Protein AF-A0A932XVC8-F1 (afdb_monomer_lite)

Radius of gyration: 26.96 Å; chains: 1; bounding box: 34×64×75 Å

pLDDT: mean 79.26, std 13.74, range [42.12, 92.44]

Structure (mmCIF, N/CA/C/O backbone):
data_AF-A0A932XVC8-F1
#
_entry.id   AF-A0A932XVC8-F1
#
loop_
_atom_site.group_PDB
_atom_site.id
_atom_site.type_symbol
_atom_site.label_atom_id
_atom_site.label_alt_id
_atom_site.label_comp_id
_atom_site.label_asym_id
_atom_site.label_entity_id
_atom_site.label_seq_id
_atom_site.pdbx_PDB_ins_code
_atom_site.Cartn_x
_atom_site.Cartn_y
_atom_site.Cartn_z
_atom_site.occupancy
_atom_site.B_iso_or_equiv
_atom_site.auth_seq_id
_atom_site.auth_comp_id
_atom_site.auth_asym_id
_atom_site.auth_atom_id
_atom_site.pdbx_PDB_model_num
ATOM 1 N N . MET A 1 1 ? 0.826 -47.688 59.067 1.00 57.25 1 MET A N 1
ATOM 2 C CA . MET A 1 1 ? -0.459 -47.364 58.384 1.00 57.25 1 MET A CA 1
ATOM 3 C C . MET A 1 1 ? -0.531 -45.930 57.841 1.00 57.25 1 MET A C 1
ATOM 5 O O . MET A 1 1 ? -1.441 -45.634 57.076 1.00 57.25 1 MET A O 1
ATOM 9 N N . THR A 1 2 ? 0.406 -45.047 58.190 1.00 61.84 2 THR A N 1
ATOM 10 C CA . THR A 1 2 ? 0.432 -43.623 57.806 1.00 61.84 2 THR A CA 1
ATOM 11 C C . THR A 1 2 ? 0.976 -43.365 56.395 1.00 61.84 2 THR A C 1
ATOM 13 O O . THR A 1 2 ? 0.435 -42.519 55.691 1.00 61.84 2 THR A O 1
ATOM 16 N N . GLU A 1 3 ? 1.950 -44.147 55.920 1.00 67.88 3 GLU A N 1
ATOM 17 C CA . GLU 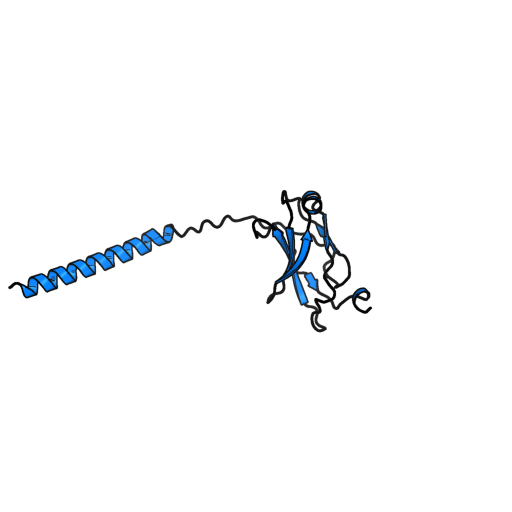A 1 3 ? 2.568 -43.940 54.595 1.00 67.88 3 GLU A CA 1
ATOM 18 C C . GLU A 1 3 ? 1.613 -44.196 53.422 1.00 67.88 3 GLU A C 1
ATOM 20 O O . GLU A 1 3 ? 1.541 -43.400 52.490 1.00 67.88 3 GLU A O 1
ATOM 25 N N . ARG A 1 4 ? 0.794 -45.255 53.494 1.00 71.19 4 ARG A N 1
ATOM 26 C CA . ARG A 1 4 ? -0.193 -45.554 52.439 1.00 71.19 4 ARG A CA 1
ATOM 27 C C . ARG A 1 4 ? -1.244 -44.453 52.295 1.00 71.19 4 ARG A C 1
ATOM 29 O O . ARG A 1 4 ? -1.727 -44.227 51.195 1.00 71.19 4 ARG A O 1
ATOM 36 N N . ARG A 1 5 ? -1.579 -43.753 53.385 1.00 72.62 5 ARG A N 1
ATOM 37 C CA . ARG A 1 5 ? -2.524 -42.627 53.360 1.00 72.62 5 ARG A CA 1
ATOM 38 C C . ARG A 1 5 ? -1.893 -41.382 52.739 1.00 72.62 5 ARG A C 1
ATOM 40 O O . ARG A 1 5 ? -2.556 -40.716 51.956 1.00 72.62 5 ARG A O 1
ATOM 47 N N . ALA A 1 6 ? -0.618 -41.112 53.019 1.00 71.62 6 ALA A N 1
ATOM 48 C CA . ALA A 1 6 ? 0.102 -39.984 52.425 1.00 71.62 6 ALA A CA 1
ATOM 49 C C . ALA A 1 6 ? 0.249 -40.128 50.900 1.00 71.62 6 ALA A C 1
ATOM 51 O O . ALA A 1 6 ? -0.026 -39.182 50.164 1.00 71.62 6 ALA A O 1
ATOM 52 N N . VAL A 1 7 ? 0.590 -41.329 50.420 1.00 77.50 7 VAL A N 1
ATOM 53 C CA . VAL A 1 7 ? 0.692 -41.613 48.977 1.00 77.50 7 VAL A CA 1
ATOM 54 C C . VAL A 1 7 ? -0.664 -41.466 48.284 1.00 77.50 7 VAL A C 1
ATOM 56 O O . VAL A 1 7 ? -0.750 -40.883 47.206 1.00 77.50 7 VAL A O 1
ATOM 59 N N . LEU A 1 8 ? -1.739 -41.940 48.920 1.00 81.06 8 LEU A N 1
ATOM 60 C CA . LEU A 1 8 ? -3.081 -41.891 48.342 1.00 81.06 8 LEU A CA 1
ATOM 61 C C . LEU A 1 8 ? -3.629 -40.459 48.271 1.00 81.06 8 LEU A C 1
ATOM 63 O O . LEU A 1 8 ? -4.232 -40.089 47.269 1.00 81.06 8 LEU A O 1
ATOM 67 N N . VAL A 1 9 ? -3.363 -39.633 49.289 1.00 80.81 9 VAL A N 1
ATOM 68 C CA . VAL A 1 9 ? -3.732 -38.207 49.293 1.00 80.81 9 VAL A CA 1
ATOM 69 C C . VAL A 1 9 ? -2.921 -37.423 48.256 1.00 80.81 9 VAL A C 1
ATOM 71 O O . VAL A 1 9 ? -3.492 -36.606 47.535 1.00 80.81 9 VAL A O 1
ATOM 74 N N . GLY A 1 10 ? -1.621 -37.708 48.118 1.00 80.38 10 GLY A N 1
ATOM 75 C CA . GLY A 1 10 ? -0.775 -37.090 47.093 1.00 80.38 10 GLY A CA 1
ATOM 76 C C . GLY A 1 10 ? -1.243 -37.409 45.670 1.00 80.38 10 GLY A C 1
ATOM 77 O O . GLY A 1 10 ? -1.364 -36.507 44.842 1.00 80.38 10 GLY A O 1
ATOM 78 N N . ALA A 1 11 ? -1.586 -38.673 45.403 1.00 82.06 11 ALA A N 1
ATOM 79 C CA . ALA A 1 11 ? -2.112 -39.096 44.107 1.00 82.06 11 ALA A CA 1
ATOM 80 C C . ALA A 1 11 ? -3.464 -38.435 43.781 1.00 82.06 11 ALA A C 1
ATOM 82 O O . ALA A 1 11 ? -3.676 -37.993 42.651 1.00 82.06 11 ALA A O 1
ATOM 83 N N . LEU A 1 12 ? -4.355 -38.308 44.771 1.00 85.06 12 LEU A N 1
ATOM 84 C CA . LEU A 1 12 ? -5.657 -37.659 44.589 1.00 85.06 12 LEU A CA 1
ATOM 85 C C . LEU A 1 12 ? -5.522 -36.158 44.305 1.00 85.06 12 LEU A C 1
ATOM 87 O O . LEU A 1 12 ? -6.219 -35.630 43.440 1.00 85.06 12 LEU A O 1
ATOM 91 N N . GLY A 1 13 ? -4.601 -35.479 44.996 1.00 84.44 13 GLY A N 1
ATOM 92 C CA . GLY A 1 13 ? -4.310 -34.065 44.757 1.00 84.44 13 GLY A CA 1
ATOM 93 C C . GLY A 1 13 ? -3.776 -33.816 43.347 1.00 84.44 13 GLY A C 1
ATOM 94 O O . GLY A 1 13 ? -4.226 -32.897 42.666 1.00 84.44 13 GLY A O 1
ATOM 95 N N . LEU A 1 14 ? -2.872 -34.674 42.870 1.00 82.50 14 LEU A N 1
ATOM 96 C CA . LEU A 1 14 ? -2.279 -34.543 41.539 1.00 82.50 14 LEU A CA 1
ATOM 97 C C . LEU A 1 14 ? -3.302 -34.817 40.423 1.00 82.50 14 LEU A C 1
ATOM 99 O O . LEU A 1 14 ? -3.344 -34.089 39.431 1.00 82.50 14 LEU A O 1
ATOM 103 N N . ALA A 1 15 ? -4.187 -35.797 40.626 1.00 84.56 15 ALA A N 1
ATOM 104 C CA . ALA A 1 15 ? -5.306 -36.060 39.724 1.00 84.56 15 ALA A CA 1
ATOM 105 C C . ALA A 1 15 ? -6.285 -34.873 39.660 1.00 84.56 15 ALA A C 1
ATOM 107 O O . ALA A 1 15 ? -6.697 -34.476 38.571 1.00 84.56 15 ALA A O 1
ATOM 108 N N . ALA A 1 16 ? -6.609 -34.256 40.801 1.00 83.12 16 ALA A N 1
ATOM 109 C CA . ALA A 1 16 ? -7.485 -33.085 40.841 1.00 83.12 16 ALA A CA 1
ATOM 110 C C . ALA A 1 16 ? -6.889 -31.885 40.082 1.00 83.12 16 ALA A C 1
ATOM 112 O O . ALA A 1 16 ? -7.603 -31.222 39.330 1.00 83.12 16 ALA A O 1
ATOM 113 N N . VAL A 1 17 ? -5.580 -31.641 40.216 1.00 82.25 17 VAL A N 1
ATOM 114 C CA . VAL A 1 17 ? -4.878 -30.572 39.482 1.00 82.25 17 VAL A CA 1
ATOM 115 C C . VAL A 1 17 ? -4.886 -30.827 37.972 1.00 82.25 17 VAL A C 1
ATOM 117 O O . VAL A 1 17 ? -5.139 -29.897 37.207 1.00 82.25 17 VAL A O 1
ATOM 120 N N . MET A 1 18 ? -4.678 -32.073 37.527 1.00 79.94 18 MET A N 1
ATOM 121 C CA . MET A 1 18 ? -4.771 -32.421 36.102 1.00 79.94 18 MET A CA 1
ATOM 122 C C . MET A 1 18 ? -6.172 -32.176 35.533 1.00 79.94 18 MET A C 1
ATOM 124 O O . MET A 1 18 ? -6.300 -31.576 34.467 1.00 79.94 18 MET A O 1
ATOM 128 N N . VAL A 1 19 ? -7.220 -32.594 36.249 1.00 81.62 19 VAL A N 1
ATOM 129 C CA . VAL A 1 19 ? -8.610 -32.412 35.800 1.00 81.62 19 VAL A CA 1
ATOM 130 C C . VAL A 1 19 ? -8.970 -30.925 35.726 1.00 81.62 19 VAL A C 1
ATOM 132 O O . VAL A 1 19 ? -9.533 -30.483 34.727 1.00 81.62 19 VAL A O 1
ATOM 135 N N . LEU A 1 20 ? -8.584 -30.127 36.726 1.00 75.69 20 LEU A N 1
ATOM 136 C CA . LEU A 1 20 ? -8.788 -28.674 36.716 1.00 75.69 20 LEU A CA 1
ATOM 137 C C . LEU A 1 20 ? -8.040 -27.982 35.567 1.00 75.69 20 LEU A C 1
ATOM 139 O O . LEU A 1 20 ? -8.603 -27.095 34.926 1.00 75.69 20 LEU A O 1
ATOM 143 N N . GLY A 1 21 ? -6.808 -28.404 35.265 1.00 71.38 21 GLY A N 1
ATOM 144 C CA . GLY A 1 21 ? -6.039 -27.881 34.133 1.00 71.38 21 GLY A CA 1
ATOM 145 C C . GLY A 1 21 ? -6.690 -28.183 32.780 1.00 71.38 21 GLY A C 1
ATOM 146 O O . GLY A 1 21 ? -6.742 -27.313 31.912 1.00 71.38 21 GLY A O 1
ATOM 147 N N . MET A 1 22 ? -7.247 -29.385 32.617 1.00 73.81 22 MET A N 1
ATOM 148 C CA . MET A 1 22 ? -7.924 -29.794 31.384 1.00 73.81 22 MET A CA 1
ATOM 149 C C . MET A 1 22 ? -9.237 -29.025 31.175 1.00 73.81 22 MET A C 1
ATOM 151 O O . MET A 1 22 ? -9.479 -28.501 30.090 1.00 73.81 22 MET A O 1
ATOM 155 N N . VAL A 1 23 ? -10.032 -28.850 32.237 1.00 68.88 23 VAL A N 1
ATOM 156 C CA . VAL A 1 23 ? -11.274 -28.056 32.202 1.00 68.88 23 VAL A CA 1
ATOM 157 C C . VAL A 1 23 ? -10.987 -26.572 31.930 1.00 68.88 23 VAL A C 1
ATOM 159 O O . VAL A 1 23 ? -11.696 -25.939 31.149 1.00 68.88 23 VAL A O 1
ATOM 162 N N . ALA A 1 24 ? -9.917 -26.010 32.502 1.00 62.25 24 ALA A N 1
ATOM 163 C CA . ALA A 1 24 ? -9.487 -24.644 32.197 1.00 62.25 24 ALA A CA 1
ATOM 164 C C . ALA A 1 24 ? -9.013 -24.484 30.739 1.00 62.25 24 ALA A C 1
ATOM 166 O O . ALA A 1 24 ? -9.242 -23.433 30.141 1.00 62.25 24 ALA A O 1
ATOM 167 N N . GLY A 1 25 ? -8.404 -25.518 30.150 1.00 59.56 25 GLY A N 1
ATOM 168 C CA . GLY A 1 25 ? -8.011 -25.537 28.738 1.00 59.56 25 GLY A CA 1
ATOM 169 C C . GLY A 1 25 ? -9.206 -25.531 27.781 1.00 59.56 25 GLY A C 1
ATOM 170 O O . GLY A 1 25 ? -9.221 -24.753 26.826 1.00 59.56 25 GLY A O 1
ATOM 171 N N . GLU A 1 26 ? -10.237 -26.333 28.057 1.00 60.09 26 GLU A N 1
ATOM 172 C CA . GLU A 1 26 ? -11.414 -26.422 27.181 1.00 60.09 26 GLU A CA 1
ATOM 173 C C . GLU A 1 26 ? -12.343 -25.205 27.295 1.00 60.09 26 GLU A C 1
ATOM 175 O O . GLU A 1 26 ? -12.872 -24.731 26.289 1.00 60.09 26 GLU A O 1
ATOM 180 N N . ILE A 1 27 ? -12.488 -24.625 28.491 1.00 56.66 27 ILE A N 1
ATOM 181 C CA . ILE A 1 27 ? -13.295 -23.410 28.689 1.00 56.66 27 ILE A CA 1
ATOM 182 C C . ILE A 1 27 ? -12.505 -22.155 28.263 1.00 56.66 27 ILE A C 1
ATOM 184 O O . ILE A 1 27 ? -13.067 -21.221 27.684 1.00 56.66 27 ILE A O 1
ATOM 188 N N . GLY A 1 28 ? -11.184 -22.141 28.469 1.00 47.50 28 GLY A N 1
ATOM 189 C CA . GLY A 1 28 ? -10.288 -21.051 28.066 1.00 47.50 28 GLY A CA 1
ATOM 190 C C . GLY A 1 28 ? -10.113 -20.914 26.550 1.00 47.50 28 GLY A C 1
ATOM 191 O O . GLY A 1 28 ? -9.885 -19.805 26.060 1.00 47.50 28 GLY A O 1
ATOM 192 N N . GLY A 1 29 ? -10.318 -21.993 25.786 1.00 43.56 29 GLY A N 1
ATOM 193 C CA . GLY A 1 29 ? -10.329 -21.965 24.319 1.00 43.56 29 GLY A CA 1
ATOM 194 C C . GLY A 1 29 ? -11.423 -21.069 23.718 1.00 43.56 29 GLY A C 1
ATOM 195 O O . GLY A 1 29 ? -11.287 -20.601 22.589 1.00 43.56 29 GLY A O 1
ATOM 196 N N . VAL A 1 30 ? -12.478 -20.754 24.481 1.00 48.91 30 VAL A N 1
ATOM 197 C CA . VAL A 1 30 ? -13.553 -19.834 24.063 1.00 48.91 30 VAL A CA 1
ATOM 198 C C . VAL A 1 30 ? -13.205 -18.366 24.357 1.00 48.91 30 VAL A C 1
ATOM 200 O O . VAL A 1 30 ? -13.704 -17.467 23.678 1.00 48.91 30 VAL A O 1
ATOM 203 N N . ALA A 1 31 ? -12.305 -18.100 25.310 1.00 46.22 31 ALA A N 1
ATOM 204 C CA . ALA A 1 31 ? -11.903 -16.746 25.700 1.00 46.22 31 ALA A CA 1
ATOM 205 C C . ALA A 1 31 ? -10.813 -16.141 24.796 1.00 46.22 31 ALA A C 1
ATOM 207 O O . ALA A 1 31 ? -10.649 -14.923 24.772 1.00 46.22 31 ALA A O 1
ATOM 208 N N . ILE A 1 32 ? -10.136 -16.949 23.970 1.00 46.00 32 ILE A N 1
ATOM 209 C CA . ILE A 1 32 ? -9.289 -16.455 22.870 1.00 46.00 32 ILE A CA 1
ATOM 210 C C . ILE A 1 32 ? -10.132 -16.241 21.603 1.00 46.00 32 ILE A C 1
ATOM 212 O O . ILE A 1 32 ? -9.683 -16.441 20.476 1.00 46.00 32 ILE A O 1
ATOM 216 N N . ARG A 1 33 ? -11.365 -15.743 21.740 1.00 44.69 33 ARG A N 1
ATOM 217 C CA . ARG A 1 33 ? -11.915 -14.886 20.685 1.00 44.69 33 ARG A CA 1
ATOM 218 C C . ARG A 1 33 ? -11.236 -13.540 20.831 1.00 44.69 33 ARG A C 1
ATOM 220 O O . ARG A 1 33 ? -11.772 -12.598 21.404 1.00 44.69 33 ARG A O 1
ATOM 227 N N . SER A 1 34 ? -9.995 -13.545 20.349 1.00 42.12 34 SER A N 1
ATOM 228 C CA . SER A 1 34 ? -9.197 -12.391 19.985 1.00 42.12 34 SER A CA 1
ATOM 229 C C . SER A 1 34 ? -10.119 -11.222 19.678 1.00 42.12 34 SER A C 1
ATOM 231 O O . SER A 1 34 ? -10.990 -11.318 18.810 1.00 42.12 34 SER A O 1
ATOM 233 N N . ALA A 1 35 ? -9.933 -10.126 20.408 1.00 43.31 35 ALA A N 1
ATOM 234 C CA . ALA A 1 35 ? -10.518 -8.827 20.127 1.00 43.31 35 ALA A CA 1
ATOM 235 C C . ALA A 1 35 ? -9.959 -8.265 18.803 1.00 43.31 35 ALA A C 1
ATOM 237 O O . ALA A 1 35 ? -9.511 -7.119 18.736 1.00 43.31 35 ALA A O 1
ATOM 238 N N . SER A 1 36 ? -9.948 -9.073 17.737 1.00 43.34 36 SER A N 1
ATOM 239 C CA . SER A 1 36 ? -9.598 -8.651 16.398 1.00 43.34 36 SER A CA 1
ATOM 240 C C . SER A 1 36 ? -10.739 -7.765 15.932 1.00 43.34 36 SER A C 1
ATOM 242 O O . SER A 1 36 ? -11.735 -8.223 15.371 1.00 43.34 36 SER A O 1
ATOM 244 N N . ARG A 1 37 ? -10.627 -6.468 16.214 1.00 49.28 37 ARG A N 1
ATOM 245 C CA . ARG A 1 37 ? -11.389 -5.464 15.484 1.00 49.28 37 ARG A CA 1
ATOM 246 C C . ARG A 1 37 ? -11.053 -5.664 14.012 1.00 49.28 37 ARG A C 1
ATOM 248 O O . ARG A 1 37 ? -9.965 -5.318 13.559 1.00 49.28 37 ARG A O 1
ATOM 255 N N . THR A 1 38 ? -11.970 -6.280 13.280 1.00 49.38 38 THR A N 1
ATOM 256 C CA . THR A 1 38 ? -11.883 -6.425 11.834 1.00 49.38 38 THR A CA 1
ATOM 257 C C . THR A 1 38 ? -12.128 -5.051 11.232 1.00 49.38 38 THR A C 1
ATOM 259 O O . THR A 1 38 ? -13.267 -4.636 11.027 1.00 49.38 38 THR A O 1
ATOM 262 N N . HIS A 1 39 ? -11.055 -4.298 11.010 1.00 57.06 39 HIS A N 1
ATOM 263 C CA . HIS A 1 39 ? -11.133 -3.081 10.220 1.00 57.06 39 HIS A CA 1
ATOM 264 C C . HIS A 1 39 ? -11.268 -3.482 8.751 1.00 57.06 39 HIS A C 1
ATOM 266 O O . HIS A 1 39 ? -10.409 -4.177 8.208 1.00 57.06 39 HIS A O 1
ATOM 272 N N . ALA A 1 40 ? -12.375 -3.085 8.122 1.00 63.47 40 ALA A N 1
ATOM 273 C CA . ALA A 1 40 ? -12.585 -3.314 6.701 1.00 63.47 40 ALA A CA 1
ATOM 274 C C . ALA A 1 40 ? -11.520 -2.544 5.908 1.00 63.47 40 ALA A C 1
ATOM 276 O O . ALA A 1 40 ? -11.529 -1.312 5.877 1.00 63.47 40 ALA A O 1
ATOM 277 N N . VAL A 1 41 ? -10.594 -3.279 5.290 1.00 77.88 41 VAL A N 1
ATOM 278 C CA . VAL A 1 41 ? -9.5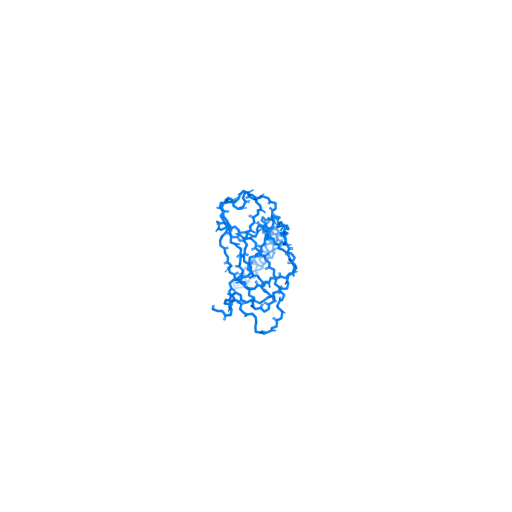74 -2.704 4.411 1.00 77.88 41 VAL A CA 1
ATOM 279 C C . VAL A 1 41 ? -10.245 -2.304 3.102 1.00 77.88 41 VAL A C 1
ATOM 281 O O . VAL A 1 41 ? -10.820 -3.147 2.412 1.00 77.88 41 VAL A O 1
ATOM 284 N N . ARG A 1 42 ? -10.170 -1.020 2.754 1.00 85.19 42 ARG A N 1
ATOM 285 C CA . ARG A 1 42 ? -10.781 -0.487 1.531 1.00 85.19 42 ARG A CA 1
ATOM 286 C C . ARG A 1 42 ? -9.947 -0.809 0.294 1.00 85.19 42 ARG A C 1
ATOM 288 O O . ARG A 1 42 ? -8.742 -1.060 0.379 1.00 85.19 42 ARG A O 1
ATOM 295 N N . ALA A 1 43 ? -10.590 -0.778 -0.868 1.00 86.12 43 ALA A N 1
ATOM 296 C CA . ALA A 1 43 ? -9.886 -0.843 -2.141 1.00 86.12 43 ALA A CA 1
ATOM 297 C C . ALA A 1 43 ? -9.277 0.527 -2.472 1.00 86.12 43 ALA A C 1
ATOM 299 O O . ALA A 1 43 ? -9.928 1.558 -2.329 1.00 86.12 43 ALA A O 1
ATOM 300 N N . MET A 1 44 ? -8.027 0.527 -2.924 1.00 90.50 44 MET A N 1
ATOM 301 C CA . MET A 1 44 ? -7.353 1.696 -3.482 1.00 90.50 44 MET A CA 1
ATOM 302 C C . MET A 1 44 ? -7.321 1.572 -5.003 1.00 90.50 44 MET A C 1
ATOM 304 O O . MET A 1 44 ? -6.797 0.594 -5.548 1.00 90.50 44 MET A O 1
ATOM 308 N N . GLY A 1 45 ? -7.863 2.576 -5.684 1.00 89.88 45 GLY A N 1
ATOM 309 C CA . GLY A 1 45 ? -7.744 2.736 -7.124 1.00 89.88 45 GLY A CA 1
ATOM 310 C C . GLY A 1 45 ? -6.399 3.359 -7.479 1.00 89.88 45 GLY A C 1
ATOM 311 O O . GLY A 1 45 ? -5.997 4.366 -6.898 1.00 89.88 45 GLY A O 1
ATOM 312 N N . VAL A 1 46 ? -5.707 2.775 -8.449 1.00 90.12 46 VAL A N 1
ATOM 313 C CA . VAL A 1 46 ? -4.443 3.290 -8.983 1.00 90.12 46 VAL A CA 1
ATOM 314 C C . VAL A 1 46 ? -4.705 3.641 -10.438 1.00 90.12 46 VAL A C 1
ATOM 316 O O . VAL A 1 46 ? -5.278 2.836 -11.168 1.00 90.12 46 VAL A O 1
ATOM 319 N N . SER A 1 47 ? -4.314 4.843 -10.855 1.00 88.62 47 SER A N 1
ATOM 320 C CA . SER A 1 47 ? -4.515 5.306 -12.238 1.00 88.62 47 SER A CA 1
ATOM 321 C C . SER A 1 47 ? -3.774 4.465 -13.284 1.00 88.62 47 SER A C 1
ATOM 323 O O . SER A 1 47 ? -4.151 4.467 -14.453 1.00 88.62 47 SER A O 1
ATOM 325 N N . THR A 1 48 ? -2.744 3.725 -12.872 1.00 85.81 48 THR A N 1
ATOM 326 C CA . THR A 1 48 ? -1.910 2.890 -13.734 1.00 85.81 48 THR A CA 1
ATOM 327 C C . THR A 1 48 ? -1.759 1.476 -13.167 1.00 85.81 48 THR A C 1
ATOM 329 O O . THR A 1 48 ? -1.778 1.252 -11.959 1.00 85.81 48 THR A O 1
ATOM 332 N N . ASN A 1 49 ? -1.549 0.497 -14.052 1.00 85.38 49 ASN A N 1
ATOM 333 C CA . ASN A 1 49 ? -1.225 -0.886 -13.662 1.00 85.38 49 ASN A CA 1
ATOM 334 C C . ASN A 1 49 ? 0.286 -1.121 -13.481 1.00 85.38 49 ASN A C 1
ATOM 336 O O . ASN A 1 49 ? 0.715 -2.240 -13.180 1.00 85.38 49 ASN A O 1
ATOM 340 N N . ALA A 1 50 ? 1.089 -0.074 -13.671 1.00 88.19 50 ALA A N 1
ATOM 341 C CA . ALA A 1 50 ? 2.530 -0.097 -13.509 1.00 88.19 50 ALA A CA 1
ATOM 342 C C . ALA A 1 50 ? 3.015 1.160 -12.773 1.00 88.19 50 ALA A C 1
ATOM 344 O O . ALA A 1 50 ? 2.536 2.264 -13.043 1.00 88.19 50 ALA A O 1
ATOM 345 N N . LEU A 1 51 ? 3.963 0.981 -11.859 1.00 88.38 51 LEU A N 1
ATOM 346 C CA . LEU A 1 51 ? 4.680 2.045 -11.168 1.00 88.38 51 LEU A CA 1
ATOM 347 C C . LEU A 1 51 ? 6.073 2.156 -11.775 1.00 88.38 51 LEU A C 1
ATOM 349 O O . LEU A 1 51 ? 6.782 1.157 -11.887 1.00 88.38 51 LEU A O 1
ATOM 353 N N . VAL A 1 52 ? 6.457 3.371 -12.142 1.00 88.81 52 VAL A N 1
ATOM 354 C CA . VAL A 1 52 ? 7.810 3.699 -12.589 1.00 88.81 52 VAL A CA 1
ATOM 355 C C . VAL A 1 52 ? 8.425 4.585 -11.505 1.00 88.81 52 VAL A C 1
ATOM 357 O O . VAL A 1 52 ? 7.839 5.627 -11.200 1.00 88.81 52 VAL A O 1
ATOM 360 N N . PRO A 1 53 ? 9.554 4.196 -10.884 1.00 88.38 53 PRO A N 1
ATOM 361 C CA . PRO A 1 53 ? 10.262 5.064 -9.947 1.00 88.38 53 PRO A CA 1
ATOM 362 C C . PRO A 1 53 ? 10.545 6.443 -10.559 1.00 88.38 53 PRO A C 1
ATOM 364 O O . PRO A 1 53 ? 10.854 6.544 -11.747 1.00 88.38 53 PRO A O 1
ATOM 367 N N . GLY A 1 54 ? 10.393 7.501 -9.760 1.00 84.69 54 GLY A N 1
ATOM 368 C CA . GLY A 1 54 ? 10.529 8.902 -10.183 1.00 84.69 54 GLY A CA 1
ATOM 369 C C . GLY A 1 54 ? 9.254 9.519 -10.770 1.00 84.69 54 GLY A C 1
ATOM 370 O O . GLY A 1 54 ? 9.016 10.715 -10.597 1.00 84.69 54 GLY A O 1
ATOM 371 N N . VAL A 1 55 ? 8.365 8.711 -11.354 1.00 87.94 55 VAL A N 1
ATOM 372 C CA . VAL A 1 55 ? 7.139 9.199 -12.001 1.00 87.94 55 VAL A CA 1
ATOM 373 C C . VAL A 1 55 ? 6.008 9.344 -10.971 1.00 87.94 55 VAL A C 1
ATOM 375 O O . VAL A 1 55 ? 5.739 8.406 -10.213 1.00 87.94 55 VAL A O 1
ATOM 378 N N . PRO A 1 56 ? 5.319 10.500 -10.904 1.00 89.31 56 PRO A N 1
ATOM 379 C CA . PRO A 1 56 ? 4.162 10.663 -10.032 1.00 89.31 56 PRO A CA 1
ATOM 380 C C . PRO A 1 56 ? 2.970 9.835 -10.530 1.00 89.31 56 PRO A C 1
ATOM 382 O O . PRO A 1 56 ? 2.645 9.826 -11.716 1.00 89.31 56 PRO A O 1
ATOM 385 N N . VAL A 1 57 ? 2.274 9.180 -9.606 1.00 90.19 57 VAL A N 1
ATOM 386 C CA . VAL A 1 57 ? 1.093 8.354 -9.865 1.00 90.19 57 VAL A CA 1
ATOM 387 C C . VAL A 1 57 ? -0.056 8.828 -8.991 1.00 90.19 57 VAL A C 1
ATOM 389 O O . VAL A 1 57 ? 0.101 9.078 -7.794 1.00 90.19 57 VAL A O 1
ATOM 392 N N . ARG A 1 58 ? -1.243 8.931 -9.590 1.00 91.75 58 ARG A N 1
ATOM 393 C CA . ARG A 1 58 ? -2.461 9.298 -8.872 1.00 91.75 58 ARG A CA 1
ATOM 394 C C . ARG A 1 58 ? -3.133 8.058 -8.296 1.00 91.75 58 ARG A C 1
ATOM 396 O O . ARG A 1 58 ? -3.414 7.102 -9.028 1.00 91.75 58 ARG A O 1
ATOM 403 N N . LEU A 1 59 ? -3.414 8.115 -7.002 1.00 91.12 59 LEU A N 1
ATOM 404 C CA . LEU A 1 59 ? -4.134 7.116 -6.227 1.00 91.12 59 LEU A CA 1
ATOM 405 C C . LEU A 1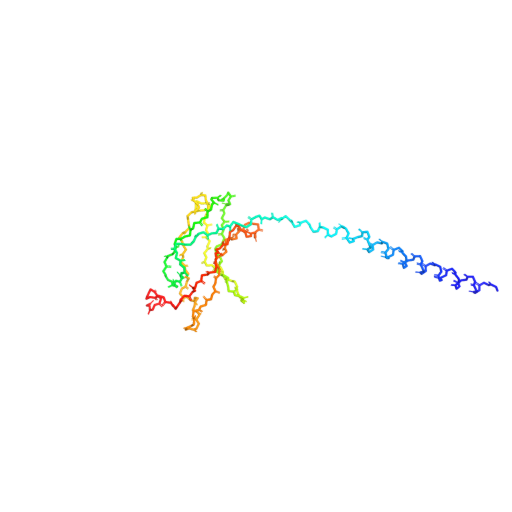 59 ? -5.472 7.697 -5.776 1.00 91.12 59 LEU A C 1
ATOM 407 O O . LEU A 1 59 ? -5.588 8.891 -5.496 1.00 91.12 59 LEU A O 1
ATOM 411 N N . THR A 1 60 ? -6.477 6.835 -5.706 1.00 90.62 60 THR A N 1
ATOM 412 C CA . THR A 1 60 ? -7.836 7.173 -5.283 1.00 90.62 60 THR A CA 1
ATOM 413 C C . THR A 1 60 ? -8.282 6.216 -4.189 1.00 90.62 60 THR A C 1
ATOM 415 O O . THR A 1 60 ? -8.080 5.005 -4.284 1.00 90.62 60 THR A O 1
ATOM 418 N N . VAL A 1 61 ? -8.854 6.765 -3.127 1.00 89.06 61 VAL A N 1
ATOM 419 C CA . VAL A 1 61 ? -9.392 6.038 -1.978 1.00 89.06 61 VAL A CA 1
ATOM 420 C C . VAL A 1 61 ? -10.694 6.707 -1.577 1.00 89.06 61 VAL A C 1
ATOM 422 O O . VAL A 1 61 ? -10.778 7.932 -1.563 1.00 89.06 61 VAL A O 1
ATOM 425 N N . ASP A 1 62 ? -11.698 5.912 -1.212 1.00 82.69 62 ASP A N 1
ATOM 426 C CA . ASP A 1 62 ? -12.913 6.456 -0.613 1.00 82.69 62 ASP A CA 1
ATOM 427 C C . ASP A 1 62 ? -12.541 7.196 0.673 1.00 82.69 62 ASP A C 1
ATOM 429 O O . ASP A 1 62 ? -11.999 6.581 1.603 1.00 82.69 62 ASP A O 1
ATOM 433 N N . GLY A 1 63 ? -12.822 8.504 0.700 1.00 70.44 63 GLY A N 1
ATOM 434 C CA . GLY A 1 63 ? -12.389 9.445 1.732 1.00 70.44 63 GLY A CA 1
ATOM 435 C C . GLY A 1 63 ? -12.414 8.852 3.142 1.00 70.44 63 GLY A C 1
ATOM 436 O O . GLY A 1 63 ? -13.390 8.237 3.593 1.00 70.44 63 GLY A O 1
ATOM 437 N N . THR A 1 64 ? -11.299 9.006 3.847 1.00 71.00 64 THR A N 1
ATOM 438 C CA . THR A 1 64 ? -11.093 8.438 5.185 1.00 71.00 64 THR A CA 1
ATOM 439 C C . THR A 1 64 ? -10.907 9.571 6.187 1.00 71.00 64 THR A C 1
ATOM 441 O O . THR A 1 64 ? -10.016 10.394 5.982 1.00 71.00 64 THR A O 1
ATOM 444 N N . PRO A 1 65 ? -11.671 9.611 7.299 1.00 67.56 65 PRO A N 1
ATOM 445 C CA . PRO A 1 65 ? -11.465 10.583 8.370 1.00 67.56 65 PRO A CA 1
ATOM 446 C C . PRO A 1 65 ? -10.239 10.184 9.209 1.00 67.56 65 PRO A C 1
ATOM 448 O O . PRO A 1 65 ? -10.357 9.766 10.359 1.00 67.56 65 PRO A O 1
ATOM 451 N N . SER A 1 66 ? -9.056 10.254 8.604 1.00 79.12 66 SER A N 1
ATOM 452 C CA . SER A 1 66 ? -7.768 10.066 9.267 1.00 79.12 66 SER A CA 1
ATOM 453 C C . SER A 1 66 ? -6.996 11.382 9.258 1.00 79.12 66 SER A C 1
ATOM 455 O O . SER A 1 66 ? -7.081 12.162 8.308 1.00 79.12 66 SER A O 1
ATOM 457 N N . ARG A 1 67 ? -6.242 11.639 10.331 1.00 81.75 67 ARG A N 1
ATOM 458 C CA . ARG A 1 67 ? -5.366 12.817 10.451 1.00 81.75 67 ARG A CA 1
ATOM 459 C C . ARG A 1 67 ? -4.116 12.708 9.576 1.00 81.75 67 ARG A C 1
ATOM 461 O O . ARG A 1 67 ? -3.436 13.705 9.351 1.00 81.75 67 ARG A O 1
ATOM 468 N N . GLY A 1 68 ? -3.828 11.517 9.068 1.00 85.56 68 GLY A N 1
ATOM 469 C CA . GLY A 1 68 ? -2.727 11.272 8.157 1.00 85.56 68 GLY A CA 1
ATOM 470 C C . GLY A 1 68 ? -2.479 9.782 7.990 1.00 85.56 68 GLY A C 1
ATOM 471 O O . GLY A 1 68 ? -2.776 8.971 8.869 1.00 85.56 68 GLY A O 1
ATOM 472 N N . ALA A 1 69 ? -1.904 9.425 6.854 1.00 90.75 69 ALA A N 1
ATOM 473 C CA . ALA A 1 69 ? -1.533 8.054 6.553 1.00 90.75 69 ALA A CA 1
ATOM 474 C C . ALA A 1 69 ? -0.090 7.971 6.065 1.00 90.75 69 ALA A C 1
ATOM 476 O O . ALA A 1 69 ? 0.527 8.964 5.687 1.00 90.75 69 ALA A O 1
ATOM 477 N N . VAL A 1 70 ? 0.457 6.767 6.067 1.00 92.06 70 VAL A N 1
ATOM 478 C CA . VAL A 1 70 ? 1.693 6.444 5.369 1.00 92.06 70 VAL A CA 1
ATOM 479 C C . VAL A 1 70 ? 1.329 5.571 4.185 1.00 92.06 70 VAL A C 1
ATOM 481 O O . VAL A 1 70 ? 0.650 4.551 4.331 1.00 92.06 70 VAL A O 1
ATOM 484 N N . LEU A 1 71 ? 1.787 5.979 3.009 1.00 92.44 71 LEU A N 1
ATOM 485 C CA . LEU A 1 71 ? 1.776 5.138 1.832 1.00 92.44 71 LEU A CA 1
ATOM 486 C C . LEU A 1 71 ? 2.984 4.205 1.893 1.00 92.44 71 LEU A C 1
ATOM 488 O O . LEU A 1 71 ? 4.133 4.649 1.960 1.00 92.44 71 LEU A O 1
ATOM 492 N N . LEU A 1 72 ? 2.712 2.911 1.863 1.00 92.00 72 LEU A N 1
ATOM 493 C CA . LEU A 1 72 ? 3.702 1.851 1.895 1.00 92.00 72 LEU A CA 1
ATOM 494 C C . LEU A 1 72 ? 3.688 1.108 0.562 1.00 92.00 72 LEU A C 1
ATOM 496 O O . LEU A 1 72 ? 2.625 0.810 0.013 1.00 92.00 72 LEU A O 1
ATOM 500 N N . LEU A 1 73 ? 4.870 0.748 0.082 1.00 91.12 73 LEU A N 1
ATOM 501 C CA . LEU A 1 73 ? 5.056 -0.182 -1.018 1.00 91.12 73 LEU A CA 1
ATOM 502 C C . LEU A 1 73 ? 5.430 -1.544 -0.438 1.00 91.12 73 LEU A C 1
ATOM 504 O O . LEU A 1 73 ? 6.381 -1.664 0.334 1.00 91.12 73 LEU A O 1
ATOM 508 N N . ARG A 1 74 ? 4.650 -2.568 -0.772 1.00 90.12 74 ARG A N 1
ATOM 509 C CA . ARG A 1 74 ? 4.808 -3.926 -0.256 1.00 90.12 74 ARG A CA 1
ATOM 510 C C . ARG A 1 74 ? 5.186 -4.890 -1.371 1.00 90.12 74 ARG A C 1
ATOM 512 O O . ARG A 1 74 ? 4.408 -5.116 -2.296 1.00 90.12 74 ARG A O 1
ATOM 519 N N . TRP A 1 75 ? 6.345 -5.508 -1.209 1.00 87.75 75 TRP A N 1
ATOM 520 C CA . TRP A 1 75 ? 6.798 -6.700 -1.914 1.00 87.75 75 TRP A CA 1
ATOM 521 C C . TRP A 1 75 ? 6.372 -7.962 -1.147 1.00 87.75 75 TRP A C 1
ATOM 523 O O . TRP A 1 75 ? 5.949 -7.877 0.011 1.00 87.75 75 TRP A O 1
ATOM 533 N N . PRO A 1 76 ? 6.515 -9.157 -1.746 1.00 81.69 76 PRO A N 1
ATOM 534 C CA . PRO A 1 76 ? 6.336 -10.414 -1.022 1.00 81.69 76 PRO A CA 1
ATOM 535 C C . PRO A 1 76 ? 7.252 -10.544 0.206 1.00 81.69 76 PRO A C 1
ATOM 537 O O . PRO A 1 76 ? 6.842 -11.111 1.213 1.00 81.69 76 PRO A O 1
ATOM 540 N N . THR A 1 77 ? 8.466 -9.990 0.136 1.00 81.75 77 THR A N 1
ATOM 541 C CA . THR A 1 77 ? 9.523 -10.152 1.148 1.00 81.75 77 THR A CA 1
ATOM 542 C C . THR A 1 77 ? 9.805 -8.898 1.975 1.00 81.75 77 THR A C 1
ATOM 544 O O . THR A 1 77 ? 10.465 -8.991 3.004 1.00 81.75 77 THR A O 1
ATOM 547 N N . ALA A 1 78 ? 9.319 -7.727 1.553 1.00 83.06 78 ALA A N 1
ATOM 548 C CA . ALA A 1 78 ? 9.661 -6.447 2.169 1.00 83.06 78 ALA A CA 1
ATOM 549 C C . ALA A 1 78 ? 8.496 -5.455 2.113 1.00 83.06 78 ALA A C 1
ATOM 551 O O . ALA A 1 78 ? 7.621 -5.535 1.254 1.00 83.06 78 ALA A O 1
ATOM 552 N N . THR A 1 79 ? 8.478 -4.490 3.028 1.00 87.06 79 THR A N 1
ATOM 553 C CA . THR A 1 79 ? 7.562 -3.344 2.987 1.00 87.06 79 THR A CA 1
ATOM 554 C C . THR A 1 79 ? 8.358 -2.089 3.281 1.00 87.06 79 THR A C 1
ATOM 556 O O . THR A 1 79 ? 9.120 -2.068 4.243 1.00 87.06 79 THR A O 1
ATOM 559 N N . VAL A 1 80 ? 8.185 -1.052 2.466 1.00 87.62 80 VAL A N 1
ATOM 560 C CA . VAL A 1 80 ? 8.909 0.209 2.625 1.00 87.62 80 VAL A CA 1
ATOM 561 C C . VAL A 1 80 ? 7.939 1.379 2.587 1.00 87.62 80 VAL A C 1
ATOM 563 O O . VAL A 1 80 ? 6.991 1.392 1.803 1.00 87.62 80 VAL A O 1
ATOM 566 N N . SER A 1 81 ? 8.166 2.371 3.444 1.00 89.12 81 SER A N 1
ATOM 567 C CA . SER A 1 81 ? 7.417 3.623 3.418 1.00 89.12 81 SER A CA 1
ATOM 568 C C . SER A 1 81 ? 7.859 4.489 2.248 1.00 89.12 81 SER A C 1
ATOM 57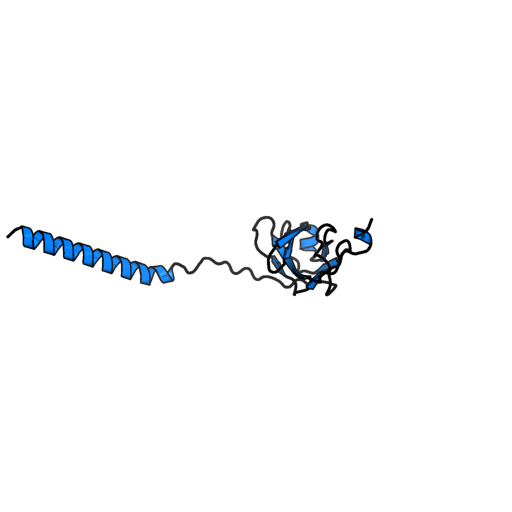0 O O . SER A 1 81 ? 9.036 4.816 2.132 1.00 89.12 81 SER A O 1
ATOM 572 N N . VAL A 1 82 ? 6.905 4.882 1.412 1.00 89.12 82 VAL A N 1
ATOM 573 C CA . VAL A 1 82 ? 7.143 5.743 0.249 1.00 89.12 82 VAL A CA 1
ATOM 574 C C . VAL A 1 82 ? 6.977 7.205 0.637 1.00 89.12 82 VAL A C 1
ATOM 576 O O . VAL A 1 82 ? 7.838 8.029 0.356 1.00 89.12 82 VAL A O 1
ATOM 579 N N . GLN A 1 83 ? 5.857 7.534 1.283 1.00 90.69 83 GLN A N 1
ATOM 580 C CA . GLN A 1 83 ? 5.464 8.919 1.528 1.00 90.69 83 GLN A CA 1
ATOM 581 C C . GLN A 1 83 ? 4.459 9.009 2.682 1.00 90.69 83 GLN A C 1
ATOM 583 O O . GLN A 1 83 ? 3.668 8.088 2.897 1.00 90.69 83 GLN A O 1
ATOM 588 N N . ARG A 1 84 ? 4.456 10.132 3.412 1.00 91.50 84 ARG A N 1
ATOM 589 C CA . ARG A 1 84 ? 3.352 10.487 4.319 1.00 91.50 84 ARG A CA 1
ATOM 590 C C . ARG A 1 84 ? 2.282 11.271 3.566 1.00 91.50 84 ARG A C 1
ATOM 592 O O . ARG A 1 84 ? 2.599 12.212 2.849 1.00 91.50 84 ARG A O 1
ATOM 599 N N . VAL A 1 85 ? 1.036 10.886 3.786 1.00 90.69 85 VAL A N 1
ATOM 600 C CA . VAL A 1 85 ? -0.172 11.478 3.215 1.00 90.69 85 VAL A CA 1
ATOM 601 C C . VAL A 1 85 ? -0.833 12.337 4.285 1.00 90.69 85 VAL A C 1
ATOM 603 O O . VAL A 1 85 ? -1.097 11.866 5.397 1.00 90.69 85 VAL A O 1
ATOM 606 N N . GLY A 1 86 ? -1.082 13.603 3.963 1.00 90.12 86 GLY A N 1
ATOM 607 C CA . GLY A 1 86 ? -1.667 14.558 4.903 1.00 90.12 86 GLY A CA 1
ATOM 608 C C . GLY A 1 86 ? -3.172 14.363 5.104 1.00 90.12 86 GLY A C 1
ATOM 609 O O . GLY A 1 86 ? -3.852 13.750 4.282 1.00 90.12 86 GLY A O 1
ATOM 610 N N . ALA A 1 87 ? -3.724 14.955 6.170 1.00 87.00 87 ALA A N 1
ATOM 611 C CA . ALA A 1 87 ? -5.167 14.939 6.445 1.00 87.00 87 ALA A CA 1
ATOM 612 C C . ALA A 1 87 ? -6.013 15.436 5.257 1.00 87.00 87 ALA A C 1
ATOM 614 O O . ALA A 1 87 ? -7.082 14.897 4.989 1.00 87.00 87 ALA A O 1
ATOM 615 N N . GLN A 1 88 ? -5.530 16.448 4.529 1.00 87.81 88 GLN A N 1
ATOM 616 C CA . GLN A 1 88 ? -6.254 17.034 3.400 1.00 87.81 88 GLN A CA 1
ATOM 617 C C . GLN A 1 88 ? -6.387 16.053 2.225 1.00 87.81 88 GLN A C 1
ATOM 619 O O . GLN A 1 88 ? -7.482 15.864 1.704 1.00 87.81 88 GLN A O 1
ATOM 624 N N . GLU A 1 89 ? -5.302 15.380 1.840 1.00 87.31 89 GLU A N 1
ATOM 625 C CA . GLU A 1 89 ? -5.319 14.355 0.784 1.00 87.31 89 GLU A CA 1
ATOM 626 C C . GLU A 1 89 ? -6.188 13.155 1.189 1.00 87.31 89 GLU A C 1
ATOM 628 O O . GLU A 1 89 ? -6.945 12.624 0.376 1.00 87.31 89 GLU A O 1
ATOM 633 N N . MET A 1 90 ? -6.148 12.779 2.472 1.00 87.94 90 MET A N 1
ATOM 634 C CA . MET A 1 90 ? -6.989 11.723 3.046 1.00 87.94 90 MET A CA 1
ATOM 635 C C . MET A 1 90 ? -8.486 12.056 3.017 1.00 87.94 90 MET A C 1
ATOM 637 O O . MET A 1 90 ? -9.306 11.159 2.800 1.00 87.94 90 MET A O 1
ATOM 641 N N . GLN A 1 91 ? -8.844 13.327 3.227 1.00 87.00 91 GLN A N 1
ATOM 642 C CA . GLN A 1 91 ? -10.223 13.817 3.146 1.00 87.00 91 GLN A CA 1
ATOM 643 C C . GLN A 1 91 ? -10.717 13.898 1.700 1.00 87.00 91 GLN A C 1
ATOM 645 O O . GLN A 1 91 ? -11.846 13.501 1.423 1.00 87.00 91 GLN A O 1
ATOM 650 N N . LEU A 1 92 ? -9.870 14.372 0.781 1.00 87.88 92 LEU A N 1
ATOM 651 C CA . LEU A 1 92 ? -10.181 14.437 -0.650 1.00 87.88 92 LEU A CA 1
ATOM 652 C C . LEU A 1 92 ? -10.222 13.052 -1.308 1.00 87.88 92 LEU A C 1
ATOM 654 O O . LEU A 1 92 ? -10.818 12.899 -2.372 1.00 87.88 92 LEU A O 1
ATOM 658 N N . GLY A 1 93 ? -9.564 12.056 -0.709 1.00 87.69 93 GLY A N 1
ATOM 659 C CA . GLY A 1 93 ? -9.467 10.707 -1.263 1.00 87.69 93 GLY A CA 1
ATOM 660 C C . GLY A 1 93 ? -8.583 10.622 -2.509 1.00 87.69 93 GLY A C 1
ATOM 661 O O . GLY A 1 93 ? -8.616 9.623 -3.224 1.00 87.69 93 GLY A O 1
ATOM 662 N N . ILE A 1 94 ? -7.799 11.664 -2.796 1.00 89.88 94 ILE A N 1
ATOM 663 C CA . ILE A 1 94 ? -6.899 11.743 -3.947 1.00 89.88 94 ILE A CA 1
ATOM 664 C C . ILE A 1 94 ? -5.491 11.973 -3.416 1.00 89.88 94 ILE A C 1
ATOM 666 O O . ILE A 1 94 ? -5.231 12.975 -2.755 1.00 89.88 94 ILE A O 1
ATOM 670 N N . ILE A 1 95 ? -4.585 11.052 -3.737 1.00 90.81 95 ILE A N 1
ATOM 671 C CA . ILE A 1 95 ? -3.201 11.065 -3.263 1.00 90.81 95 ILE A CA 1
ATOM 672 C C . ILE A 1 95 ? -2.290 11.030 -4.486 1.00 90.81 95 ILE A C 1
ATOM 674 O O . ILE A 1 95 ? -2.451 10.169 -5.355 1.00 90.81 95 ILE A O 1
ATOM 678 N N . THR A 1 96 ? -1.332 11.951 -4.565 1.00 90.94 96 THR A N 1
ATOM 679 C CA . THR A 1 96 ? -0.291 11.913 -5.600 1.00 90.94 96 THR A CA 1
ATOM 680 C C . THR A 1 96 ? 0.969 11.330 -4.988 1.00 90.94 96 THR A C 1
ATOM 682 O O . THR A 1 96 ? 1.591 11.950 -4.130 1.00 90.94 96 THR A O 1
ATOM 685 N N . ALA A 1 97 ? 1.324 10.124 -5.413 1.00 88.88 97 ALA A N 1
ATOM 686 C CA . ALA A 1 97 ? 2.446 9.376 -4.876 1.00 88.88 97 ALA A CA 1
ATOM 687 C C . ALA A 1 97 ? 3.600 9.335 -5.871 1.00 88.88 97 ALA A C 1
ATOM 689 O O . ALA A 1 97 ? 3.382 9.127 -7.062 1.00 88.88 97 ALA A O 1
ATOM 690 N N . ARG A 1 98 ? 4.834 9.458 -5.385 1.00 89.00 98 ARG A N 1
ATOM 691 C CA . ARG A 1 98 ? 6.036 9.218 -6.189 1.00 89.00 98 ARG A CA 1
ATOM 692 C C . ARG A 1 98 ? 6.869 8.131 -5.530 1.00 89.00 98 ARG A C 1
ATOM 694 O O . ARG A 1 98 ? 7.272 8.277 -4.382 1.00 89.00 98 ARG A O 1
ATOM 701 N N . VAL A 1 99 ? 7.132 7.048 -6.259 1.00 87.56 99 VAL A N 1
ATOM 702 C CA . VAL A 1 99 ? 8.060 6.010 -5.791 1.00 87.56 99 VAL A CA 1
ATOM 703 C C . VAL A 1 99 ? 9.489 6.559 -5.911 1.00 87.56 99 VAL A C 1
ATOM 705 O O . VAL A 1 99 ? 9.842 7.031 -6.995 1.00 87.56 99 VAL A O 1
ATOM 708 N N . PRO A 1 100 ? 10.304 6.548 -4.841 1.00 84.75 100 PRO A N 1
ATOM 709 C CA . PRO A 1 100 ? 11.662 7.081 -4.882 1.00 84.75 100 PRO A CA 1
ATOM 710 C C . PRO A 1 100 ? 12.565 6.264 -5.812 1.00 84.75 100 PRO A C 1
ATOM 712 O O . PRO A 1 100 ? 12.429 5.047 -5.922 1.00 84.75 100 PRO A O 1
ATOM 715 N N . CYS A 1 101 ? 13.516 6.941 -6.455 1.00 82.44 101 CYS A N 1
ATOM 716 C CA . CYS A 1 101 ? 14.438 6.347 -7.428 1.00 82.44 101 CYS A CA 1
ATOM 717 C C . CYS A 1 101 ? 15.389 5.298 -6.831 1.00 82.44 101 CYS A C 1
ATOM 719 O O . CYS A 1 101 ? 15.840 4.400 -7.537 1.00 82.44 101 CYS A O 1
ATOM 721 N N . GLU A 1 102 ? 15.660 5.386 -5.529 1.00 77.12 102 GLU A N 1
ATOM 722 C CA . GLU A 1 102 ? 16.501 4.442 -4.782 1.00 77.12 102 GLU A CA 1
ATOM 723 C C . GLU A 1 102 ? 15.859 3.051 -4.659 1.00 77.12 102 GLU A C 1
ATOM 725 O O . GLU A 1 102 ? 16.551 2.061 -4.428 1.00 77.12 102 GLU A O 1
ATOM 730 N N . MET A 1 103 ? 14.538 2.948 -4.856 1.00 70.50 103 MET A N 1
ATOM 731 C CA . MET A 1 103 ? 13.822 1.673 -4.921 1.00 70.50 103 MET A CA 1
ATOM 732 C C . MET A 1 103 ? 14.025 1.014 -6.290 1.00 70.50 103 MET A C 1
ATOM 734 O O . MET A 1 103 ? 13.084 0.842 -7.066 1.00 70.50 103 MET A O 1
ATOM 738 N N . GLN A 1 104 ? 15.267 0.644 -6.597 1.00 63.19 104 GLN A N 1
ATOM 739 C CA . GLN A 1 104 ? 15.578 -0.199 -7.745 1.00 63.19 104 GLN A CA 1
ATOM 740 C C . GLN A 1 104 ? 15.272 -1.659 -7.402 1.00 63.19 104 GLN A C 1
ATOM 742 O O . GLN A 1 104 ? 15.886 -2.235 -6.505 1.00 63.19 104 GLN A O 1
ATOM 747 N N . SER A 1 105 ? 14.358 -2.292 -8.143 1.00 58.03 105 SER A N 1
ATOM 748 C CA . SER A 1 105 ? 14.476 -3.736 -8.339 1.00 58.03 105 SER A CA 1
ATOM 749 C C . SER A 1 105 ? 15.553 -3.959 -9.393 1.00 58.03 105 SER A C 1
ATOM 751 O O . SER A 1 105 ? 15.576 -3.283 -10.421 1.00 58.03 105 SER A O 1
ATOM 753 N N . ALA A 1 106 ? 16.492 -4.856 -9.103 1.00 51.62 106 ALA A N 1
ATOM 754 C CA . ALA A 1 106 ? 17.618 -5.169 -9.970 1.00 51.62 106 ALA A CA 1
ATOM 755 C C . ALA A 1 106 ? 17.125 -5.699 -11.329 1.00 51.62 106 ALA A C 1
ATOM 757 O O . ALA A 1 106 ? 16.889 -6.891 -11.471 1.00 51.62 106 ALA A O 1
ATOM 758 N N . GLY A 1 107 ? 16.903 -4.809 -12.302 1.00 54.22 107 GLY A N 1
ATOM 759 C CA . GLY A 1 107 ? 16.583 -5.111 -13.706 1.00 54.22 107 GLY A CA 1
ATOM 760 C C . GLY A 1 107 ? 15.277 -5.872 -13.985 1.00 54.22 107 GLY A C 1
ATOM 761 O O . GLY A 1 107 ? 14.857 -5.951 -15.136 1.00 54.22 107 GLY A O 1
ATOM 762 N N . GLU A 1 108 ? 14.620 -6.413 -12.964 1.00 63.53 108 GLU A N 1
ATOM 763 C CA . GLU A 1 108 ? 13.475 -7.304 -13.094 1.00 63.53 108 GLU A CA 1
ATOM 764 C C . GLU A 1 108 ? 12.193 -6.605 -12.633 1.00 63.53 108 GLU A C 1
ATOM 766 O O . GLU A 1 108 ? 12.174 -5.889 -11.627 1.00 63.53 108 GLU A O 1
ATOM 771 N N . TRP A 1 109 ? 11.104 -6.796 -13.379 1.00 74.81 109 TRP A N 1
ATOM 772 C CA . TRP A 1 109 ? 9.795 -6.270 -13.009 1.00 74.81 109 TRP A CA 1
ATOM 773 C C . TRP A 1 109 ? 9.331 -6.954 -11.720 1.00 74.81 109 TRP A C 1
ATOM 775 O O . TRP A 1 109 ? 9.127 -8.164 -11.673 1.00 74.81 109 TRP A O 1
ATOM 785 N N . ALA A 1 110 ? 9.146 -6.178 -10.656 1.00 83.12 110 ALA A N 1
ATOM 786 C CA . ALA A 1 110 ? 8.718 -6.713 -9.371 1.00 83.12 110 ALA A CA 1
ATOM 787 C C . ALA A 1 110 ? 7.210 -6.544 -9.207 1.00 83.12 110 ALA A C 1
ATOM 789 O O . ALA A 1 110 ? 6.630 -5.528 -9.588 1.00 83.12 110 ALA A O 1
ATOM 790 N N . SER A 1 111 ? 6.546 -7.532 -8.614 1.00 88.44 111 SER A N 1
ATOM 791 C CA . SER A 1 111 ? 5.126 -7.408 -8.317 1.00 88.44 111 SER A CA 1
ATOM 792 C C . SER A 1 111 ? 4.904 -6.884 -6.904 1.00 88.44 111 SER A C 1
ATOM 794 O O . SER A 1 111 ? 5.354 -7.488 -5.932 1.00 88.44 111 SER A O 1
ATOM 796 N N . VAL A 1 112 ? 4.217 -5.750 -6.802 1.00 90.56 112 VAL A N 1
ATOM 797 C CA . VAL A 1 112 ? 4.085 -4.967 -5.569 1.00 90.56 112 VAL A CA 1
ATOM 798 C C . VAL A 1 112 ? 2.631 -4.606 -5.289 1.00 90.56 112 VAL A C 1
ATOM 800 O O . VAL A 1 112 ? 1.773 -4.655 -6.170 1.00 90.56 112 VAL A O 1
ATOM 803 N N . ARG A 1 113 ? 2.334 -4.235 -4.047 1.00 91.94 113 ARG A N 1
ATOM 804 C CA . ARG A 1 113 ? 1.053 -3.645 -3.642 1.00 91.94 113 ARG A CA 1
ATOM 805 C C . ARG A 1 113 ? 1.299 -2.328 -2.932 1.00 91.94 113 ARG A C 1
ATOM 807 O O . ARG A 1 113 ? 2.248 -2.213 -2.161 1.00 91.94 113 ARG A O 1
ATOM 814 N N . LEU A 1 114 ? 0.419 -1.365 -3.152 1.00 91.69 114 LEU A N 1
ATOM 815 C CA . LEU A 1 114 ? 0.367 -0.145 -2.364 1.00 91.69 114 LEU A CA 1
ATOM 816 C C . LEU A 1 114 ? -0.576 -0.360 -1.186 1.00 91.69 114 LEU A C 1
ATOM 818 O O . LEU A 1 114 ? -1.694 -0.856 -1.349 1.00 91.69 114 LEU A O 1
ATOM 822 N N . LEU A 1 115 ? -0.115 0.007 0.002 1.00 92.31 115 LEU A N 1
ATOM 823 C CA . LEU A 1 115 ? -0.899 -0.009 1.227 1.00 92.31 115 LEU A CA 1
ATOM 824 C C . LEU A 1 115 ? -0.956 1.401 1.789 1.00 92.31 115 LEU A C 1
ATOM 826 O O . LEU A 1 115 ? 0.044 2.111 1.805 1.00 92.31 115 LEU A O 1
ATOM 830 N N . LEU A 1 116 ? -2.117 1.782 2.291 1.00 92.12 116 LEU A N 1
ATOM 831 C CA . LEU A 1 116 ? -2.302 3.011 3.041 1.00 92.12 116 LEU A CA 1
ATOM 832 C C . LEU A 1 116 ? -2.534 2.629 4.494 1.00 92.12 116 LEU A C 1
ATOM 834 O O . LEU A 1 116 ? -3.511 1.941 4.790 1.00 92.12 116 LEU A O 1
ATOM 838 N N . ALA A 1 117 ? -1.638 3.034 5.385 1.00 91.00 117 ALA A N 1
ATOM 839 C CA . ALA A 1 117 ? -1.727 2.740 6.811 1.00 91.00 117 ALA A CA 1
ATOM 840 C C . ALA A 1 117 ? -1.934 4.026 7.611 1.00 91.00 117 ALA A C 1
ATOM 842 O O . ALA A 1 117 ? -1.301 5.038 7.331 1.00 91.00 117 ALA A O 1
ATOM 843 N N . ASP A 1 118 ? -2.814 3.990 8.603 1.00 89.81 118 ASP A N 1
ATOM 844 C CA . ASP A 1 118 ? -3.046 5.111 9.511 1.00 89.81 118 ASP A CA 1
ATOM 845 C C . ASP A 1 118 ? -1.795 5.384 10.360 1.00 89.81 118 ASP A C 1
ATOM 847 O O . ASP A 1 118 ? -1.225 4.451 10.929 1.00 89.81 118 ASP A O 1
ATOM 851 N N . VAL A 1 119 ? -1.365 6.646 10.449 1.00 86.50 119 VAL A N 1
ATOM 852 C CA . VAL A 1 119 ? -0.146 7.020 11.193 1.00 86.50 119 VAL A CA 1
ATOM 853 C C . VAL A 1 119 ? -0.316 6.822 12.701 1.00 86.50 119 VAL A C 1
ATOM 855 O O . VAL A 1 119 ? 0.640 6.445 13.372 1.00 86.50 119 VAL A O 1
ATOM 858 N N . GLU A 1 120 ? -1.506 7.078 13.245 1.00 82.44 120 GLU A N 1
ATOM 859 C CA . GLU A 1 120 ? -1.746 7.029 14.692 1.00 82.44 120 GLU A CA 1
ATOM 860 C C . GLU A 1 120 ? -2.049 5.603 15.159 1.00 82.44 120 GLU A C 1
ATOM 862 O O . GLU A 1 120 ? -1.599 5.178 16.221 1.00 82.44 120 GLU A O 1
ATOM 867 N N . LYS A 1 121 ? -2.826 4.856 14.369 1.00 82.94 121 LYS A N 1
ATOM 868 C CA . LYS A 1 121 ? -3.341 3.533 14.753 1.00 82.94 121 LYS A CA 1
ATOM 869 C C . LYS A 1 121 ? -2.535 2.373 14.182 1.00 82.94 121 LYS A C 1
ATOM 871 O O . LYS A 1 121 ? -2.745 1.239 14.603 1.00 82.94 121 LYS A O 1
ATOM 876 N N . GLY A 1 122 ? -1.684 2.615 13.182 1.00 81.88 122 GLY A N 1
ATOM 877 C CA . GLY A 1 122 ? -0.944 1.567 12.469 1.00 81.88 122 GLY A CA 1
ATOM 878 C C . GLY A 1 122 ? -1.836 0.591 11.690 1.00 81.88 122 GLY A C 1
ATOM 879 O O . GLY A 1 122 ? -1.365 -0.435 11.204 1.00 81.88 122 GLY A O 1
ATOM 880 N N . THR A 1 123 ? -3.135 0.876 11.570 1.00 86.25 123 THR A N 1
ATOM 881 C CA . THR A 1 123 ? -4.100 0.023 10.872 1.00 86.25 123 THR A CA 1
ATOM 882 C C . THR A 1 123 ? -4.059 0.270 9.372 1.00 86.25 123 THR A C 1
ATOM 884 O O . THR A 1 123 ? -4.027 1.422 8.939 1.00 86.25 123 THR A O 1
ATOM 887 N N . ILE A 1 124 ? -4.149 -0.791 8.569 1.00 88.62 124 ILE A N 1
ATOM 888 C CA . ILE A 1 124 ? -4.294 -0.660 7.115 1.00 88.62 124 ILE A CA 1
ATOM 889 C C . ILE A 1 124 ? -5.686 -0.097 6.805 1.00 88.62 124 ILE A C 1
ATOM 891 O O . ILE A 1 124 ? -6.703 -0.707 7.126 1.00 88.62 124 ILE A O 1
ATOM 895 N N . LEU A 1 125 ? -5.713 1.071 6.172 1.00 89.69 125 LEU A N 1
ATOM 896 C CA . LEU A 1 125 ? -6.917 1.776 5.744 1.00 89.69 125 LEU A CA 1
ATOM 897 C C . LEU A 1 125 ? -7.371 1.309 4.362 1.00 89.69 125 LEU A C 1
ATOM 899 O O . LEU A 1 125 ? -8.558 1.071 4.139 1.00 89.69 125 LEU A O 1
ATOM 903 N N . ALA A 1 126 ? -6.422 1.162 3.438 1.00 90.88 126 ALA A N 1
ATOM 904 C CA . ALA A 1 126 ? -6.702 0.751 2.072 1.00 90.88 126 ALA A CA 1
ATOM 905 C C . ALA A 1 126 ? -5.540 -0.030 1.458 1.00 90.88 126 ALA A C 1
ATOM 907 O O . ALA A 1 126 ? -4.385 0.125 1.858 1.00 90.88 126 ALA A O 1
ATOM 908 N N . GLN A 1 127 ? -5.850 -0.848 0.458 1.00 92.44 127 GLN A N 1
ATOM 909 C CA . GLN A 1 127 ? -4.858 -1.572 -0.327 1.00 92.44 127 GLN A CA 1
ATOM 910 C C . GLN A 1 127 ? -5.208 -1.558 -1.810 1.00 92.44 127 GLN A C 1
ATOM 912 O O . GLN A 1 127 ? -6.376 -1.665 -2.194 1.00 92.44 127 GLN A O 1
ATOM 917 N N . SER A 1 128 ? -4.189 -1.462 -2.654 1.00 92.00 128 SER A N 1
ATOM 918 C CA . SER A 1 128 ? -4.351 -1.627 -4.092 1.00 92.00 128 SER A CA 1
ATOM 919 C C . SER A 1 128 ? -4.422 -3.104 -4.473 1.00 92.00 128 SER A C 1
ATOM 921 O O . SER A 1 128 ? -4.046 -4.006 -3.716 1.00 92.00 128 SER A O 1
ATOM 923 N N . ARG A 1 129 ? -4.821 -3.354 -5.721 1.00 90.88 129 ARG A N 1
ATOM 924 C CA . ARG A 1 129 ? -4.490 -4.617 -6.389 1.00 90.88 129 ARG A CA 1
ATOM 925 C C . ARG A 1 129 ? -2.976 -4.729 -6.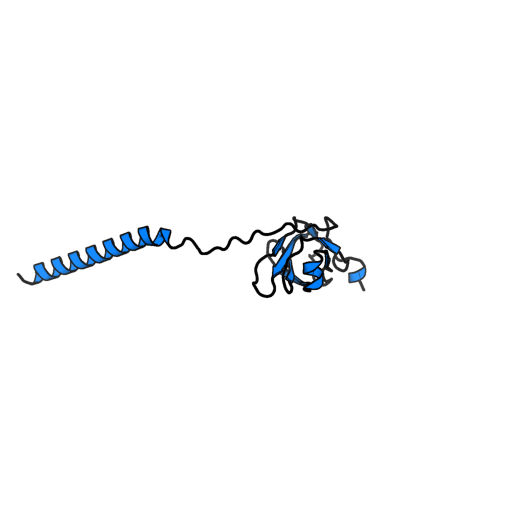589 1.00 90.88 129 ARG A C 1
ATOM 927 O O . ARG A 1 129 ? -2.221 -3.801 -6.308 1.00 90.88 129 ARG A O 1
ATOM 934 N N . GLN A 1 130 ? -2.539 -5.888 -7.053 1.00 90.31 130 GLN A N 1
ATOM 935 C CA . GLN A 1 130 ? -1.149 -6.130 -7.409 1.00 90.31 130 GLN A CA 1
ATOM 936 C C . GLN A 1 130 ? -0.772 -5.316 -8.655 1.00 90.31 130 GLN A C 1
ATOM 938 O O . GLN A 1 130 ? -1.500 -5.319 -9.645 1.00 90.31 130 GLN A O 1
ATOM 943 N N . ILE A 1 131 ? 0.347 -4.602 -8.572 1.00 90.56 131 ILE A N 1
ATOM 944 C CA . ILE A 1 131 ? 0.854 -3.656 -9.569 1.00 90.56 131 ILE A CA 1
ATOM 945 C C . ILE A 1 131 ? 2.254 -4.107 -9.977 1.00 90.56 131 ILE A C 1
ATOM 947 O O . ILE A 1 131 ? 2.970 -4.743 -9.197 1.00 90.56 131 ILE A O 1
ATOM 951 N N . ARG A 1 132 ? 2.657 -3.796 -11.205 1.00 90.19 132 ARG A N 1
ATOM 952 C CA . ARG A 1 132 ? 4.026 -4.038 -11.668 1.00 90.19 132 ARG A CA 1
ATOM 953 C C . ARG A 1 132 ? 4.903 -2.835 -11.339 1.00 90.19 132 ARG A C 1
ATOM 955 O O . ARG A 1 132 ? 4.581 -1.728 -11.745 1.00 90.19 132 ARG A O 1
ATOM 962 N N . LEU A 1 133 ? 6.000 -3.040 -10.627 1.00 88.44 133 LEU A N 1
ATOM 963 C CA . LEU A 1 133 ? 7.073 -2.062 -10.509 1.00 88.44 133 LEU A CA 1
ATOM 964 C C . LEU A 1 133 ? 8.032 -2.278 -11.680 1.00 88.44 133 LEU A C 1
ATOM 966 O O . LEU A 1 133 ? 8.513 -3.393 -11.889 1.00 88.44 133 LEU A O 1
ATOM 970 N N . LEU A 1 134 ? 8.245 -1.231 -12.468 1.00 87.94 134 LEU A N 1
ATOM 971 C CA . LEU A 1 134 ? 9.151 -1.232 -13.610 1.00 87.94 134 LEU A CA 1
ATOM 972 C C . LEU A 1 134 ? 10.534 -0.717 -13.200 1.00 87.94 134 LEU A C 1
ATOM 974 O O . LEU A 1 134 ? 10.718 -0.193 -12.100 1.00 87.94 134 LEU A O 1
ATOM 978 N N . ALA A 1 135 ? 11.491 -0.853 -14.118 1.00 83.44 135 ALA A N 1
ATOM 979 C CA . ALA A 1 135 ? 12.796 -0.219 -14.004 1.00 83.44 135 ALA A CA 1
ATOM 980 C C . ALA A 1 135 ? 12.662 1.304 -13.770 1.00 83.44 135 ALA A C 1
ATOM 982 O O . ALA A 1 135 ? 11.655 1.897 -14.178 1.00 83.44 135 ALA A O 1
ATOM 983 N N . PRO A 1 136 ? 13.653 1.937 -13.113 1.00 79.81 136 PRO A N 1
ATOM 984 C CA . PRO A 1 136 ? 13.649 3.375 -12.860 1.00 79.81 136 PRO A CA 1
ATOM 985 C C . PRO A 1 136 ? 13.425 4.183 -14.144 1.00 79.81 136 PRO A C 1
ATOM 987 O O . PRO A 1 136 ? 13.966 3.859 -15.202 1.00 79.81 136 PRO A O 1
ATOM 990 N N . GLY A 1 137 ? 12.592 5.223 -14.043 1.00 73.62 137 GLY A N 1
ATOM 991 C CA . GLY A 1 137 ? 12.293 6.114 -15.159 1.00 73.62 137 GLY A CA 1
ATOM 992 C C . GLY A 1 137 ? 13.464 7.040 -15.512 1.00 73.62 137 GLY A C 1
ATOM 993 O O . GLY A 1 137 ? 14.454 7.093 -14.781 1.00 73.62 137 GLY A O 1
ATOM 994 N N . PRO A 1 138 ? 13.345 7.818 -16.602 1.00 74.94 138 PRO A N 1
ATOM 995 C CA . PRO A 1 138 ? 14.385 8.759 -17.024 1.00 74.94 138 PRO A CA 1
ATOM 996 C C . PRO A 1 138 ? 14.708 9.809 -15.952 1.00 74.94 138 PRO A C 1
ATOM 998 O O . PRO A 1 138 ? 15.859 10.207 -15.825 1.00 74.94 138 PRO A O 1
ATOM 1001 N N . ASP A 1 139 ? 13.730 10.175 -15.118 1.00 77.50 139 ASP A N 1
ATOM 1002 C CA . ASP A 1 139 ? 13.903 11.108 -13.995 1.00 77.50 139 ASP A CA 1
ATOM 1003 C C . ASP A 1 139 ? 14.815 10.572 -12.874 1.00 77.50 139 ASP A C 1
ATOM 1005 O O . ASP A 1 139 ? 15.166 11.310 -11.961 1.00 77.50 139 ASP A O 1
ATOM 1009 N N . CYS A 1 140 ? 15.182 9.289 -12.920 1.00 78.00 140 CYS A N 1
ATOM 1010 C CA . CYS A 1 140 ? 16.076 8.639 -11.962 1.00 78.00 140 CYS A CA 1
ATOM 1011 C C . CYS A 1 140 ? 17.492 8.401 -12.512 1.00 78.00 140 CYS A C 1
ATOM 1013 O O . CYS A 1 140 ? 1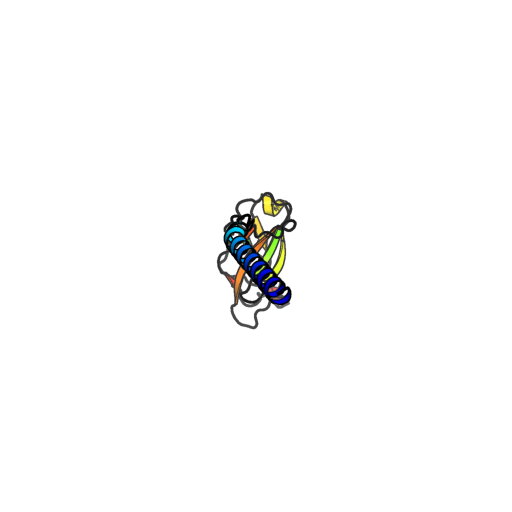8.303 7.782 -11.825 1.00 78.00 140 CYS A O 1
ATOM 1015 N N . LEU A 1 141 ? 17.772 8.813 -13.755 1.00 68.56 141 LEU A N 1
ATOM 1016 C CA . LEU A 1 141 ? 19.056 8.599 -14.436 1.00 68.56 141 LEU A CA 1
ATOM 1017 C C . LEU A 1 141 ? 20.009 9.804 -14.351 1.00 68.56 141 LEU A C 1
ATOM 1019 O O . LEU A 1 141 ? 21.130 9.703 -14.849 1.00 68.56 141 LEU A O 1
ATOM 1023 N N . PHE A 1 142 ? 19.573 10.915 -13.751 1.00 60.34 142 PHE A N 1
ATOM 1024 C CA . PHE A 1 142 ? 20.315 12.176 -13.660 1.00 60.34 142 PHE A CA 1
ATOM 1025 C C . PHE A 1 142 ? 20.542 12.595 -12.209 1.00 60.34 142 PHE A C 1
ATOM 1027 O O . PHE A 1 142 ? 19.603 12.428 -11.397 1.00 60.34 142 PHE A O 1
#

Secondary structure (DSSP, 8-state):
-HHHHHHHHHHHHHHHHHHHHHHHHHHHTTTT--------PEEEEES-SEE-TTSEEEEEE-----SEEEEEEE-SS-EEEEEEEEHHHHHHTEEEEE--TT---SSSPEEEEEEEEETTT--EEEEEPPEEEPSP-GGG--

Sequence (142 aa):
MTERRAVLVGALGLAAVMVLGMVAGEIGGVAIRSASRTHAVRAMGVSTNALVPGVPVRLTVDGTPSRGAVLLLRWPTATVSVQRVGAQEMQLGIITARVPCEMQSAGEWASVRLLLADVEKGTILAQSRQIRLLAPGPDCLF

Foldseek 3Di:
DPPVVVVVVVVVVVVVVVVVVVVCVVVVVVVPPPPPPPDDAFEKDWPDLEAAAPDKTKIFTDADQAQKKWKWKDAPVDIDTQDIGGNVCSRVRIDITHGHLVPADPQDWGWIKIWIAGPPPRHTRYIYDIGTYHGHDPSSVD